Protein AF-A0A8X6P3P7-F1 (afdb_monomer_lite)

Radius of gyration: 21.62 Å; chains: 1; bounding box: 48×30×51 Å

Sequence (132 aa):
MEMVGPQHQTEMGIAIQVGWSIGFVTLVGVAWFFRNWFWLQLVVSLSFVPFAFAYGIIPESPRWLLTRGKTEKLKRLLTKAAAVNGRDVEEDIRNLDFLKDKKGNGGKRTTTLFEVLKMSKMRKRFFNMVYQ

Organism: Nephila pilipes (NCBI:txid299642)

Secondary structure (DSSP, 8-state):
--SS-GGGHHHHHHHHHHHHHHHHHHHHHHHHH---HHHHHHHHHHHHHHHHHHHHHSPPPHHHHHHTT-HHHHHHHHHHHHHHHT---HHHHHHHHHHHHHHHHS------HHHHHH-HHHHHHHHHHH--

Foldseek 3Di:
DVVDPPVCPVVVVVVVVVVVVVVVVVLVVVCVVDVDVVVSVVVVVVVCPVVVVVVVVDDDDLVVCLVVVVLVVSVVVQVVVCVVVVDDCPVVSVVSVVVSVVVVVVPDPPQDPVNCVVDPVNVVVVVVVVVD

pLDDT: mean 73.19, std 10.18, range [43.0, 89.81]

InterPro domains:
  IPR005828 Major facilitator, sugar transporter-like [PF00083] (14-130)
  IPR036259 MFS transporter superfamily [G3DSA:1.20.1250.20] (1-132)
  IPR036259 MFS transporter superfamily [SSF103473] (2-85)

Structure (mmCIF, N/CA/C/O backbone):
data_AF-A0A8X6P3P7-F1
#
_entry.id   AF-A0A8X6P3P7-F1
#
loop_
_atom_site.group_PDB
_atom_site.id
_atom_site.type_symbol
_atom_site.label_atom_id
_atom_site.label_alt_id
_atom_site.label_comp_id
_atom_site.label_asym_id
_atom_site.label_entity_id
_atom_site.label_seq_id
_atom_site.pdbx_PDB_ins_code
_atom_site.Cartn_x
_atom_site.Cartn_y
_atom_site.Cartn_z
_atom_site.occupancy
_atom_site.B_iso_or_equiv
_atom_site.auth_seq_id
_atom_site.auth_comp_id
_atom_site.auth_asym_id
_atom_site.auth_atom_id
_atom_site.pdbx_PDB_model_num
ATOM 1 N N . MET A 1 1 ? -2.687 -4.336 6.571 1.00 48.84 1 MET A N 1
ATOM 2 C CA . MET A 1 1 ? -2.628 -5.368 7.631 1.00 48.84 1 MET A CA 1
ATOM 3 C C . MET A 1 1 ? -3.845 -5.373 8.570 1.00 48.84 1 MET A C 1
ATOM 5 O O . MET A 1 1 ? -3.949 -6.284 9.371 1.00 48.84 1 MET A O 1
ATOM 9 N N . GLU A 1 2 ? -4.787 -4.417 8.493 1.00 43.00 2 GLU A N 1
ATOM 10 C CA . GLU A 1 2 ? -5.980 -4.406 9.374 1.00 43.00 2 GLU A CA 1
ATOM 11 C C . GLU A 1 2 ? -7.184 -5.213 8.857 1.00 43.00 2 GLU A C 1
ATOM 13 O O . GLU A 1 2 ? -8.074 -5.518 9.640 1.00 43.00 2 GLU A O 1
ATOM 18 N N . MET A 1 3 ? -7.234 -5.546 7.562 1.00 51.91 3 MET A N 1
ATOM 19 C CA . MET A 1 3 ? -8.346 -6.298 6.949 1.00 51.91 3 MET A CA 1
ATOM 20 C C . MET A 1 3 ? -8.203 -7.821 7.072 1.00 51.91 3 MET A C 1
A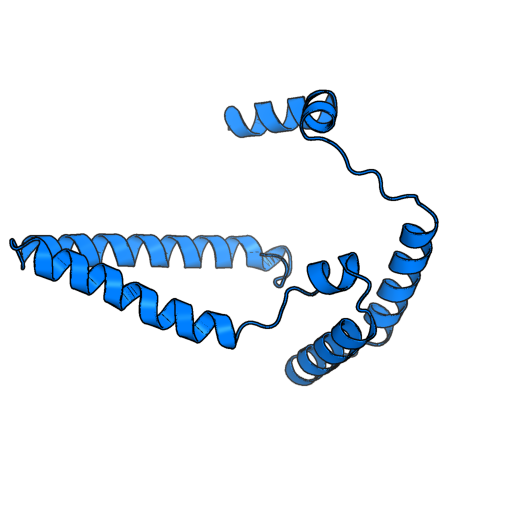TOM 22 O O . MET A 1 3 ? -9.056 -8.557 6.593 1.00 51.91 3 MET A O 1
ATOM 26 N N . VAL A 1 4 ? -7.129 -8.297 7.699 1.00 53.41 4 VAL A N 1
ATOM 27 C CA . VAL A 1 4 ? -6.762 -9.713 7.727 1.00 53.41 4 VAL A CA 1
ATOM 28 C C . VAL A 1 4 ? -6.580 -10.134 9.176 1.00 53.41 4 VAL A C 1
ATOM 30 O O . VAL A 1 4 ? -5.922 -9.429 9.950 1.00 53.41 4 VAL A O 1
ATOM 33 N N . GLY A 1 5 ? -7.184 -11.265 9.547 1.00 55.38 5 GLY A N 1
ATOM 34 C CA . GLY A 1 5 ? -7.084 -11.814 10.897 1.00 55.38 5 GLY A CA 1
ATOM 35 C C . GLY A 1 5 ? -5.621 -12.004 11.332 1.00 55.38 5 GLY A C 1
ATOM 36 O O . GLY A 1 5 ? -4.769 -12.239 10.473 1.00 55.38 5 GLY A O 1
ATOM 37 N N . PRO A 1 6 ? -5.310 -11.930 12.644 1.00 60.12 6 PRO A N 1
ATOM 38 C CA . PRO A 1 6 ? -3.939 -11.978 13.172 1.00 60.12 6 PRO A CA 1
ATOM 39 C C . PRO A 1 6 ? -3.099 -13.156 12.663 1.00 60.12 6 PRO A C 1
ATOM 41 O O . PRO A 1 6 ? -1.887 -13.035 12.534 1.00 60.12 6 PRO A O 1
ATOM 44 N N . GLN A 1 7 ? -3.749 -14.276 12.340 1.00 63.94 7 GLN A N 1
ATOM 45 C CA . GLN A 1 7 ? -3.106 -15.502 11.870 1.00 63.94 7 GLN A CA 1
ATOM 46 C C . GLN A 1 7 ? -2.521 -15.398 10.450 1.00 63.94 7 GLN A C 1
ATOM 48 O O . GLN A 1 7 ? -1.489 -16.002 10.192 1.00 63.94 7 GLN A O 1
ATOM 53 N N . HIS A 1 8 ? -3.090 -14.582 9.558 1.00 64.12 8 HIS A N 1
ATOM 54 C CA . HIS A 1 8 ? -2.622 -14.458 8.164 1.00 64.12 8 HIS A CA 1
ATOM 55 C C . HIS A 1 8 ? -1.764 -13.206 7.914 1.00 64.12 8 HIS A C 1
ATOM 57 O O . HIS A 1 8 ? -1.359 -12.924 6.785 1.00 64.12 8 HIS A O 1
ATOM 63 N N . GLN A 1 9 ? -1.476 -12.419 8.956 1.00 70.62 9 GLN A N 1
ATOM 64 C CA . GLN A 1 9 ? -0.681 -11.193 8.821 1.00 70.62 9 GLN A CA 1
ATOM 65 C C . GLN A 1 9 ? 0.773 -11.497 8.447 1.00 70.62 9 GLN A C 1
ATOM 67 O O . GLN A 1 9 ? 1.350 -10.800 7.611 1.00 70.62 9 GLN A O 1
ATOM 72 N N . THR A 1 10 ? 1.345 -12.558 9.018 1.00 74.38 10 THR A N 1
ATOM 73 C CA . THR A 1 10 ? 2.713 -12.996 8.715 1.00 74.38 10 THR A CA 1
ATOM 74 C C . THR A 1 10 ? 2.828 -13.501 7.280 1.00 74.38 10 THR A C 1
ATOM 76 O O . THR A 1 10 ? 3.752 -13.116 6.570 1.00 74.38 10 THR A O 1
ATOM 79 N N . GLU A 1 11 ? 1.857 -14.294 6.822 1.00 76.69 11 GLU A N 1
ATOM 80 C CA . GLU A 1 11 ? 1.814 -14.831 5.455 1.00 76.69 11 GLU A CA 1
ATOM 81 C C . GLU A 1 11 ? 1.718 -13.710 4.417 1.00 76.69 11 GLU A C 1
ATOM 83 O O . GLU A 1 11 ? 2.487 -13.685 3.457 1.00 76.69 11 GLU A O 1
ATOM 88 N N . MET A 1 12 ? 0.847 -12.721 4.645 1.00 78.88 12 MET A N 1
ATOM 89 C CA . MET A 1 12 ? 0.784 -11.543 3.777 1.00 78.88 12 MET A CA 1
ATOM 90 C C . MET A 1 12 ? 2.066 -10.713 3.823 1.00 78.88 12 MET A C 1
ATOM 92 O O . MET A 1 12 ? 2.484 -10.184 2.795 1.00 78.88 12 MET A O 1
ATOM 96 N N . GLY A 1 13 ? 2.699 -10.596 4.992 1.00 81.19 13 GLY A N 1
ATOM 97 C CA . GLY A 1 13 ? 3.981 -9.907 5.132 1.00 81.19 13 GLY A CA 1
ATOM 98 C C . GLY A 1 13 ? 5.058 -10.555 4.268 1.00 81.19 13 GLY A C 1
ATOM 99 O O . GLY A 1 13 ? 5.737 -9.864 3.512 1.00 81.19 13 GLY A O 1
ATOM 100 N N . ILE A 1 14 ? 5.151 -11.884 4.313 1.00 85.12 14 ILE A N 1
ATOM 101 C CA . ILE A 1 14 ? 6.077 -12.658 3.482 1.00 85.12 14 ILE A CA 1
ATOM 102 C C . ILE A 1 14 ? 5.730 -12.498 1.999 1.00 85.12 14 ILE A C 1
ATOM 104 O O . ILE A 1 14 ? 6.621 -12.221 1.202 1.00 85.12 14 ILE A O 1
ATOM 108 N N . ALA A 1 15 ? 4.454 -12.596 1.621 1.00 85.50 15 ALA A N 1
ATOM 109 C CA . ALA A 1 15 ? 4.029 -12.430 0.230 1.00 85.50 15 ALA A CA 1
ATOM 110 C C . ALA A 1 15 ? 4.410 -11.052 -0.339 1.00 85.50 15 ALA A C 1
ATOM 112 O O . ALA A 1 15 ? 4.900 -10.959 -1.466 1.00 85.50 15 ALA A O 1
ATOM 113 N N . ILE A 1 16 ? 4.250 -9.988 0.456 1.00 85.19 16 ILE A N 1
ATOM 114 C CA . ILE A 1 16 ? 4.696 -8.642 0.083 1.00 85.19 16 ILE A CA 1
ATOM 115 C C . ILE A 1 16 ? 6.211 -8.642 -0.131 1.00 85.19 16 ILE A C 1
ATOM 117 O O . ILE A 1 16 ? 6.664 -8.217 -1.191 1.00 85.19 16 ILE A O 1
ATOM 121 N N . GLN A 1 17 ? 6.987 -9.154 0.827 1.00 86.44 17 GLN A N 1
ATOM 122 C CA . GLN A 1 17 ? 8.453 -9.180 0.742 1.00 86.44 17 GLN A CA 1
ATOM 123 C C . GLN A 1 17 ? 8.955 -9.951 -0.483 1.00 86.44 17 GLN A C 1
ATOM 125 O O . GLN A 1 17 ? 9.847 -9.475 -1.180 1.00 86.44 17 GLN A O 1
ATOM 130 N N . VAL A 1 18 ? 8.343 -11.093 -0.798 1.00 88.62 18 VAL A N 1
ATOM 131 C CA . VAL A 1 18 ? 8.656 -11.863 -2.009 1.00 88.62 18 VAL A CA 1
ATOM 132 C C . VAL A 1 18 ? 8.371 -11.039 -3.267 1.00 88.62 18 VAL A C 1
ATOM 134 O O . VAL A 1 18 ? 9.201 -11.004 -4.175 1.00 88.62 18 VAL A O 1
ATOM 137 N N . GLY A 1 19 ? 7.250 -10.311 -3.306 1.00 86.38 19 GLY A N 1
ATOM 138 C CA . GLY A 1 19 ? 6.943 -9.381 -4.395 1.00 86.38 19 GLY A CA 1
ATOM 139 C C . GLY A 1 19 ? 8.011 -8.294 -4.572 1.00 86.38 19 GLY A C 1
ATOM 140 O O . GLY A 1 19 ? 8.446 -8.039 -5.696 1.00 86.38 19 GLY A O 1
ATOM 141 N N . TRP A 1 20 ? 8.498 -7.710 -3.472 1.00 85.50 20 TRP A N 1
ATOM 142 C CA . TRP A 1 20 ? 9.615 -6.755 -3.501 1.00 85.50 20 TRP A CA 1
ATOM 143 C C . TRP A 1 20 ? 10.899 -7.384 -4.050 1.00 85.50 20 TRP A C 1
ATOM 145 O O . TRP A 1 20 ? 11.551 -6.792 -4.911 1.00 85.50 20 TRP A O 1
ATOM 155 N N . SER A 1 21 ? 11.251 -8.591 -3.599 1.00 89.06 21 SER A N 1
ATOM 156 C CA . SER A 1 21 ? 12.437 -9.307 -4.082 1.00 89.06 21 SER A CA 1
ATOM 157 C C . SER A 1 21 ? 12.381 -9.560 -5.589 1.00 89.06 21 SER A C 1
ATOM 159 O O . SER A 1 21 ? 13.350 -9.278 -6.293 1.00 89.06 21 SER A O 1
ATOM 161 N N . ILE A 1 22 ? 11.239 -10.025 -6.103 1.00 89.56 22 ILE A N 1
ATOM 162 C CA . ILE A 1 22 ? 11.038 -10.251 -7.543 1.00 89.56 22 ILE A CA 1
ATOM 163 C C . ILE A 1 22 ? 11.163 -8.935 -8.320 1.00 89.56 22 ILE A C 1
ATOM 165 O O . ILE A 1 22 ? 11.816 -8.898 -9.368 1.00 89.56 22 ILE A O 1
ATOM 169 N N . GLY A 1 23 ? 10.589 -7.849 -7.792 1.00 86.44 23 GLY A N 1
ATOM 170 C CA . GLY A 1 23 ? 10.696 -6.517 -8.383 1.00 86.44 23 GLY A CA 1
ATOM 171 C C . GLY A 1 23 ? 12.149 -6.069 -8.542 1.00 86.44 23 GLY A C 1
ATOM 172 O O . GLY A 1 23 ? 12.547 -5.652 -9.629 1.00 86.44 23 GLY A O 1
ATOM 173 N N . PHE A 1 24 ? 12.971 -6.229 -7.501 1.00 86.62 24 PHE A N 1
ATOM 174 C CA . PHE A 1 24 ? 14.389 -5.866 -7.563 1.00 86.62 24 PHE A CA 1
ATOM 175 C C . PHE A 1 24 ? 15.194 -6.736 -8.527 1.00 86.62 24 PHE A C 1
ATOM 177 O O . PHE A 1 24 ? 15.973 -6.196 -9.310 1.00 86.62 24 PHE A O 1
ATOM 184 N N . VAL A 1 25 ? 14.997 -8.058 -8.524 1.00 89.81 25 VAL A N 1
ATOM 185 C CA . VAL A 1 25 ? 15.703 -8.961 -9.454 1.00 89.81 25 VAL A CA 1
ATOM 186 C C . VAL A 1 25 ? 15.365 -8.613 -10.904 1.00 89.81 25 VAL A C 1
ATOM 188 O O . VAL A 1 25 ? 16.257 -8.516 -11.747 1.00 89.81 25 VAL A O 1
ATOM 191 N N . THR A 1 26 ? 14.089 -8.347 -11.182 1.00 85.81 26 THR A N 1
ATOM 192 C CA . THR A 1 26 ? 13.632 -7.936 -12.516 1.00 85.81 26 THR A CA 1
ATOM 193 C C . THR A 1 26 ? 14.237 -6.589 -12.912 1.00 85.81 26 THR A C 1
ATOM 195 O O . THR A 1 26 ? 14.737 -6.447 -14.027 1.00 85.81 26 THR A O 1
ATOM 198 N N . LEU A 1 27 ? 14.269 -5.617 -11.994 1.00 83.62 27 LEU A N 1
ATOM 199 C CA . LEU A 1 27 ? 14.866 -4.301 -12.234 1.00 83.62 27 LEU A CA 1
ATOM 200 C C . LEU A 1 27 ? 16.363 -4.400 -12.565 1.00 83.62 27 LEU A C 1
ATOM 202 O O . LEU A 1 27 ? 16.826 -3.753 -13.503 1.00 83.62 27 LEU A O 1
ATOM 206 N N . VAL A 1 28 ? 17.111 -5.237 -11.840 1.00 86.00 28 VAL A N 1
ATOM 207 C CA . VAL A 1 28 ? 18.535 -5.494 -12.109 1.00 86.00 28 VAL A CA 1
ATOM 208 C C . VAL A 1 28 ? 18.726 -6.165 -13.473 1.00 86.00 28 VAL A C 1
ATOM 210 O O . VAL A 1 28 ? 19.609 -5.760 -14.228 1.00 86.00 28 VAL A O 1
ATOM 213 N N . GLY A 1 29 ? 17.876 -7.134 -13.831 1.00 85.25 29 GLY A N 1
ATOM 214 C CA . GLY A 1 29 ? 17.905 -7.773 -15.152 1.00 85.25 29 GLY A CA 1
ATOM 215 C C . GLY A 1 29 ? 17.669 -6.782 -16.296 1.00 85.25 29 GLY A C 1
ATOM 216 O O . GLY A 1 29 ? 18.412 -6.771 -17.279 1.00 85.25 29 GLY A O 1
ATOM 217 N N . VAL A 1 30 ? 16.690 -5.885 -16.141 1.00 81.81 30 VAL A N 1
ATOM 218 C CA . VAL A 1 30 ? 16.405 -4.818 -17.115 1.00 81.81 30 VAL A CA 1
ATOM 219 C C . VAL A 1 30 ? 17.561 -3.817 -17.198 1.00 81.81 30 VAL A C 1
ATOM 221 O O . VAL A 1 30 ? 17.938 -3.420 -18.299 1.00 81.81 30 VAL A O 1
ATOM 224 N N . ALA A 1 31 ? 18.166 -3.444 -16.068 1.00 83.12 31 ALA A N 1
ATOM 225 C CA . ALA A 1 31 ? 19.318 -2.540 -16.030 1.00 83.12 31 ALA A CA 1
ATOM 226 C C . ALA A 1 31 ? 20.561 -3.123 -16.710 1.00 83.12 31 ALA A C 1
ATOM 228 O O . ALA A 1 31 ? 21.346 -2.387 -17.309 1.00 83.12 31 ALA A O 1
ATOM 229 N N . TRP A 1 32 ? 20.739 -4.443 -16.640 1.00 82.44 32 TRP A N 1
ATOM 230 C CA . TRP A 1 32 ? 21.834 -5.117 -17.327 1.00 82.44 32 TRP A CA 1
ATOM 231 C C . TRP A 1 32 ? 21.643 -5.117 -18.849 1.00 82.44 32 TRP A C 1
ATOM 233 O O . TRP A 1 32 ? 22.603 -4.895 -19.587 1.00 82.44 32 TRP A O 1
ATOM 243 N N . PHE A 1 33 ? 20.403 -5.297 -19.318 1.00 77.56 33 PHE A N 1
ATOM 244 C CA . PHE A 1 33 ? 20.078 -5.325 -20.746 1.00 77.56 33 PHE A 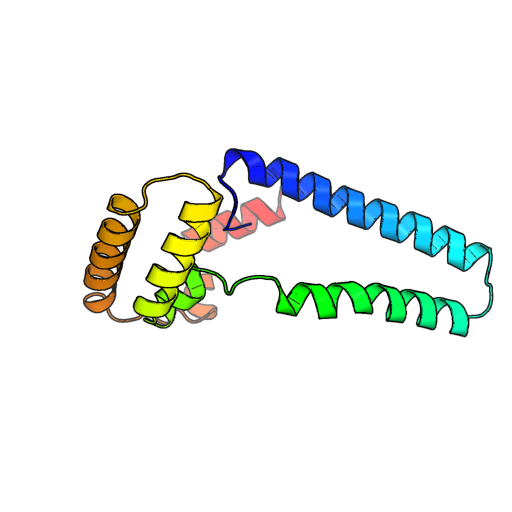CA 1
ATOM 245 C C . PHE A 1 33 ? 20.049 -3.923 -21.378 1.00 77.56 33 PHE A C 1
ATOM 247 O O . PHE A 1 33 ? 20.528 -3.721 -22.494 1.00 77.56 33 PHE A O 1
ATOM 254 N N . PHE A 1 34 ? 19.531 -2.929 -20.653 1.00 71.38 34 PHE A N 1
ATOM 255 C CA . PHE A 1 34 ? 19.418 -1.549 -21.115 1.00 71.38 34 PHE A CA 1
ATOM 256 C C . PHE A 1 34 ? 20.351 -0.636 -20.321 1.00 71.38 34 PHE A C 1
ATOM 258 O O . PHE A 1 34 ? 20.014 -0.134 -19.253 1.00 71.38 34 PHE A O 1
ATOM 265 N N . ARG A 1 35 ? 21.520 -0.340 -20.901 1.00 74.31 35 ARG A N 1
ATOM 266 C CA . ARG A 1 35 ? 22.496 0.609 -20.329 1.00 74.31 35 ARG A CA 1
ATOM 267 C C . ARG A 1 35 ? 22.000 2.068 -20.331 1.00 74.31 35 ARG A C 1
ATOM 269 O O . ARG A 1 35 ? 22.574 2.923 -19.665 1.00 74.31 35 ARG A O 1
ATOM 276 N N . ASN A 1 36 ? 20.940 2.361 -21.085 1.00 78.50 36 ASN A N 1
ATOM 277 C CA . ASN A 1 36 ? 20.366 3.696 -21.219 1.00 78.50 36 ASN A CA 1
ATOM 278 C C . ASN A 1 36 ? 19.399 4.011 -20.068 1.00 78.50 36 ASN A C 1
ATOM 280 O O . ASN A 1 36 ? 18.347 3.388 -19.932 1.00 78.50 36 ASN A O 1
ATOM 284 N N . TRP A 1 37 ? 19.724 5.047 -19.295 1.00 78.25 37 TRP A N 1
ATOM 285 C CA . TRP A 1 37 ? 18.974 5.488 -18.112 1.00 78.25 37 TRP A CA 1
ATOM 286 C C . TRP A 1 37 ? 17.506 5.867 -18.393 1.00 78.25 37 TRP A C 1
ATOM 288 O O . TRP A 1 37 ? 16.652 5.696 -17.527 1.00 78.25 37 TRP A O 1
ATOM 298 N N . PHE A 1 38 ? 17.186 6.329 -19.608 1.00 84.88 38 PHE A N 1
ATOM 299 C CA . PHE A 1 38 ? 15.819 6.701 -19.997 1.00 84.88 38 PHE A CA 1
ATOM 300 C C . PHE A 1 38 ? 14.848 5.510 -19.950 1.00 84.88 38 PHE A C 1
ATOM 302 O O . PHE A 1 38 ? 13.744 5.625 -19.423 1.00 84.88 38 PHE A O 1
ATOM 309 N N . TRP A 1 39 ? 15.274 4.345 -20.447 1.00 80.44 39 TRP A N 1
ATOM 310 C CA . TRP A 1 39 ? 14.440 3.139 -20.453 1.00 80.44 39 TRP A CA 1
ATOM 311 C C . TRP A 1 39 ? 14.189 2.615 -19.038 1.00 80.44 39 TRP A C 1
ATOM 313 O O . TRP A 1 39 ? 13.078 2.188 -18.733 1.00 80.44 39 TRP A O 1
ATOM 323 N N . LEU A 1 40 ? 15.178 2.734 -18.148 1.00 82.25 40 LEU A N 1
ATOM 324 C CA . LEU A 1 40 ? 15.020 2.401 -16.732 1.00 82.25 40 LEU A CA 1
ATOM 325 C C . LEU A 1 40 ? 13.975 3.289 -16.051 1.00 82.25 40 LEU A C 1
ATOM 327 O O . LEU A 1 40 ? 13.069 2.778 -15.393 1.00 82.25 40 LEU A O 1
ATOM 331 N N . GLN A 1 41 ? 14.052 4.604 -16.263 1.00 83.75 41 GLN A N 1
ATOM 332 C CA . GLN A 1 41 ? 13.083 5.563 -15.725 1.00 83.75 41 GLN A CA 1
ATOM 333 C C . GLN A 1 41 ? 11.653 5.254 -16.205 1.00 83.75 41 GLN A C 1
ATOM 335 O O . GLN A 1 41 ? 10.696 5.347 -15.431 1.00 83.75 41 GLN A O 1
ATOM 340 N N . LEU A 1 42 ? 11.504 4.863 -17.475 1.00 83.69 42 LEU A N 1
ATOM 341 C CA . LEU A 1 42 ? 10.213 4.546 -18.085 1.00 83.69 42 LEU A CA 1
ATOM 342 C C . LEU A 1 42 ? 9.617 3.263 -17.491 1.00 83.69 42 LEU A C 1
ATOM 344 O O . LEU A 1 42 ? 8.456 3.269 -17.090 1.00 83.69 42 LEU A O 1
ATOM 348 N N . VAL A 1 43 ? 10.409 2.198 -17.343 1.00 83.50 43 VAL A N 1
ATOM 349 C CA . VAL A 1 43 ? 9.964 0.934 -16.723 1.00 83.50 43 VAL A CA 1
ATOM 350 C C . VAL A 1 43 ? 9.527 1.143 -15.273 1.00 83.50 43 VAL A C 1
ATOM 352 O O . VAL A 1 43 ? 8.483 0.626 -14.862 1.00 83.50 43 VAL A O 1
ATOM 355 N N . VAL A 1 44 ? 10.278 1.938 -14.505 1.00 82.44 44 VAL A N 1
ATOM 356 C CA . VAL A 1 44 ? 9.897 2.294 -13.131 1.00 82.44 44 VAL A CA 1
ATOM 357 C C . VAL A 1 44 ? 8.573 3.051 -13.136 1.00 82.44 44 VAL A C 1
ATOM 359 O O . VAL A 1 44 ? 7.645 2.656 -12.438 1.00 82.44 44 VAL A O 1
ATOM 362 N N . SER A 1 45 ? 8.447 4.082 -13.973 1.00 85.81 45 SER A N 1
ATOM 363 C CA . SER A 1 45 ? 7.227 4.896 -14.063 1.00 85.81 45 SER A CA 1
ATOM 364 C C . SER A 1 45 ? 6.009 4.065 -14.475 1.00 85.81 45 SER A C 1
ATOM 366 O O . SER A 1 45 ? 4.938 4.192 -13.883 1.00 85.81 45 SER A O 1
ATOM 368 N N . LEU A 1 46 ? 6.178 3.162 -15.443 1.00 84.25 46 LEU A N 1
ATOM 369 C CA . LEU A 1 46 ? 5.121 2.270 -15.910 1.00 84.25 46 LEU A CA 1
ATOM 370 C C . LEU A 1 46 ? 4.702 1.267 -14.830 1.00 84.25 46 LEU A C 1
ATOM 372 O O . LEU A 1 46 ? 3.517 0.966 -14.707 1.00 84.25 46 LEU A O 1
ATOM 376 N N . SER A 1 47 ? 5.638 0.809 -13.996 1.00 82.81 47 SER A N 1
ATOM 377 C CA . SER A 1 47 ? 5.335 -0.109 -12.889 1.00 82.81 47 SER A CA 1
ATOM 378 C C . SER A 1 47 ? 4.431 0.519 -11.821 1.00 82.81 47 SER A C 1
ATOM 380 O O . SER A 1 47 ? 3.743 -0.211 -11.114 1.00 82.81 47 SER A O 1
ATOM 382 N N . PHE A 1 48 ? 4.368 1.854 -11.722 1.00 82.31 48 PHE A N 1
ATOM 383 C CA . PHE A 1 48 ? 3.449 2.555 -10.814 1.00 82.31 48 PHE A CA 1
ATOM 384 C C . PHE A 1 48 ? 2.019 2.688 -11.355 1.00 82.31 48 PHE A C 1
ATOM 386 O O . PHE A 1 48 ? 1.085 2.879 -10.575 1.00 82.31 48 PHE A O 1
ATOM 393 N N . VAL A 1 49 ? 1.811 2.559 -12.667 1.00 83.56 49 VAL A N 1
ATOM 394 C CA . VAL A 1 49 ? 0.491 2.741 -13.292 1.00 83.56 49 VAL A CA 1
ATOM 395 C C . VAL A 1 49 ? -0.549 1.735 -12.769 1.00 83.56 49 VAL A C 1
ATOM 397 O O . VAL A 1 49 ? -1.632 2.173 -12.372 1.00 83.56 49 VAL A O 1
ATOM 400 N N . PRO A 1 50 ? -0.259 0.421 -12.651 1.00 80.88 50 PRO A N 1
ATOM 401 C CA . PRO A 1 50 ? -1.197 -0.539 -12.067 1.00 80.88 50 PRO A CA 1
ATOM 402 C C . PRO A 1 50 ? -1.611 -0.196 -10.629 1.00 80.88 50 PRO A C 1
ATOM 404 O O . PRO A 1 50 ? -2.766 -0.401 -10.258 1.00 80.88 50 PRO A O 1
ATOM 407 N N . PHE A 1 51 ? -0.704 0.373 -9.826 1.00 79.88 51 PHE A N 1
ATOM 408 C CA . PHE A 1 51 ? -1.013 0.790 -8.455 1.00 79.88 51 PHE A CA 1
ATOM 409 C C . PHE A 1 51 ? -2.007 1.953 -8.419 1.00 79.88 51 PHE A C 1
ATOM 411 O O . PHE A 1 51 ? -2.891 1.970 -7.562 1.00 79.88 51 PHE A O 1
ATOM 418 N N . ALA A 1 52 ? -1.911 2.894 -9.363 1.00 81.19 52 ALA A N 1
ATOM 419 C CA . ALA A 1 52 ? -2.862 3.998 -9.470 1.00 81.19 52 ALA A CA 1
ATOM 420 C C . ALA A 1 52 ? -4.279 3.500 -9.806 1.00 81.19 52 ALA A C 1
ATOM 422 O O . ALA A 1 52 ? -5.252 3.970 -9.217 1.00 81.19 52 ALA A O 1
ATOM 423 N N . PHE A 1 53 ? -4.403 2.502 -10.685 1.00 80.38 53 PHE A N 1
ATOM 424 C CA . PHE A 1 53 ? -5.695 1.865 -10.971 1.00 80.38 53 PHE A CA 1
ATOM 425 C C . PHE A 1 53 ? -6.224 1.062 -9.777 1.00 80.38 53 PHE A C 1
ATOM 427 O O . PHE A 1 53 ? -7.402 1.168 -9.433 1.00 80.38 53 PHE A O 1
ATOM 434 N N . ALA A 1 54 ? -5.356 0.307 -9.098 1.00 76.62 54 ALA A N 1
ATOM 435 C CA . ALA A 1 54 ? -5.733 -0.465 -7.916 1.00 76.62 54 ALA A CA 1
ATOM 436 C C . ALA A 1 54 ? -6.231 0.425 -6.762 1.00 76.62 54 ALA A C 1
ATOM 438 O O . ALA A 1 54 ? -7.133 0.025 -6.025 1.00 76.62 54 ALA A O 1
ATOM 439 N N . TYR A 1 55 ? -5.708 1.649 -6.633 1.00 75.25 55 TYR A N 1
ATOM 440 C CA . TYR A 1 55 ? -6.146 2.608 -5.617 1.00 75.25 55 TYR A CA 1
ATOM 441 C C . TYR A 1 55 ? -7.648 2.927 -5.700 1.00 75.25 55 TYR A C 1
ATOM 443 O O . TYR A 1 55 ? -8.293 3.089 -4.667 1.00 75.25 55 TYR A O 1
ATOM 451 N N . GLY A 1 56 ? -8.232 2.958 -6.904 1.00 74.25 56 GLY A N 1
ATOM 452 C CA . GLY A 1 56 ? -9.668 3.201 -7.088 1.00 74.25 56 GLY A CA 1
ATOM 453 C C . GLY A 1 56 ? -10.571 2.029 -6.683 1.00 74.25 56 GLY A C 1
ATOM 454 O O . GLY A 1 56 ? -11.762 2.228 -6.450 1.00 74.25 56 GLY A O 1
ATOM 455 N N . ILE A 1 57 ? -10.020 0.815 -6.592 1.00 70.50 57 ILE A N 1
ATOM 456 C CA . ILE A 1 57 ? -10.767 -0.419 -6.298 1.00 70.50 57 ILE A CA 1
ATOM 457 C C . ILE A 1 57 ? -10.770 -0.719 -4.794 1.00 70.50 57 ILE A C 1
ATOM 459 O O . ILE A 1 57 ? -11.711 -1.330 -4.285 1.00 70.50 57 ILE A O 1
ATOM 463 N N . ILE A 1 58 ? -9.733 -0.292 -4.068 1.00 69.69 58 ILE A N 1
ATOM 464 C CA . ILE A 1 58 ? -9.587 -0.602 -2.645 1.00 69.69 58 ILE A CA 1
ATOM 465 C C . ILE A 1 58 ? -10.625 0.193 -1.837 1.00 69.69 58 ILE A C 1
ATOM 467 O O . ILE A 1 58 ? -10.577 1.426 -1.818 1.00 69.69 58 ILE A O 1
ATOM 471 N N . PRO A 1 59 ? -11.558 -0.480 -1.135 1.00 67.19 59 PRO A N 1
ATOM 472 C CA . PRO A 1 59 ? -12.507 0.211 -0.279 1.00 67.19 59 PRO A CA 1
ATOM 473 C C . PRO A 1 59 ? -11.777 0.955 0.844 1.00 67.19 59 PRO A C 1
ATOM 475 O O . PRO A 1 59 ? -10.800 0.456 1.407 1.00 67.19 59 PRO A O 1
ATOM 478 N N . GLU A 1 60 ? -12.275 2.144 1.196 1.00 68.69 60 GLU A N 1
ATOM 479 C CA . GLU A 1 60 ? -11.746 2.931 2.316 1.00 68.69 60 GLU A CA 1
ATOM 480 C C . GLU A 1 60 ? -11.639 2.086 3.596 1.00 68.69 60 GLU A C 1
ATOM 482 O O . GLU A 1 60 ? -12.488 1.234 3.880 1.00 68.69 60 GLU A O 1
ATOM 487 N N . SER A 1 61 ? -10.605 2.336 4.407 1.00 67.75 61 SER A N 1
ATOM 488 C CA . SER A 1 61 ? -10.375 1.522 5.599 1.00 67.75 61 SER A CA 1
ATOM 489 C C . SER A 1 61 ? -11.535 1.662 6.609 1.00 67.75 61 SER A C 1
ATOM 491 O O . SER A 1 61 ? -11.915 2.781 6.983 1.00 67.75 61 SER A O 1
ATOM 493 N N . PRO A 1 62 ? -12.085 0.544 7.126 1.00 64.88 62 PRO A N 1
ATOM 494 C CA . PRO A 1 62 ? -13.192 0.563 8.087 1.00 64.88 62 PRO A CA 1
ATOM 495 C C . PRO A 1 62 ? -12.897 1.404 9.342 1.00 64.88 62 PRO A C 1
ATOM 497 O O . PRO A 1 62 ? -13.776 2.078 9.884 1.00 64.88 62 PRO A O 1
ATOM 500 N N . ARG A 1 63 ? -11.632 1.433 9.788 1.00 64.56 63 ARG A N 1
ATOM 501 C CA . ARG A 1 63 ? -11.195 2.221 10.952 1.00 64.56 63 ARG A CA 1
ATOM 502 C C . ARG A 1 63 ? -11.190 3.727 10.699 1.00 64.56 63 ARG A C 1
ATOM 504 O O . ARG A 1 63 ? -11.496 4.499 11.614 1.00 64.56 63 ARG A O 1
ATOM 511 N N . TRP A 1 64 ? -10.874 4.172 9.484 1.00 71.19 64 TRP A N 1
ATOM 512 C CA . TRP A 1 64 ? -10.929 5.595 9.147 1.00 71.19 64 TRP A CA 1
ATOM 513 C C . TRP A 1 64 ? -12.375 6.100 9.147 1.00 71.19 64 TRP A C 1
ATOM 515 O O . TRP A 1 64 ? -12.672 7.140 9.739 1.00 71.19 64 TRP A O 1
ATOM 525 N N . LEU A 1 65 ? -13.299 5.307 8.598 1.00 69.75 65 LEU A N 1
ATOM 526 C CA . LEU A 1 65 ? -14.736 5.593 8.649 1.00 69.75 65 LEU A CA 1
ATOM 527 C C . LEU A 1 65 ? -15.266 5.636 10.094 1.00 69.75 65 LEU A C 1
ATOM 529 O O . LEU A 1 65 ? -16.028 6.547 10.435 1.00 69.75 65 LEU A O 1
ATOM 533 N N . LEU A 1 66 ? -14.805 4.723 10.959 1.00 67.50 66 LEU A N 1
ATOM 534 C CA . LEU A 1 66 ? -15.153 4.699 12.385 1.00 67.50 66 LEU A CA 1
ATOM 535 C C . LEU A 1 66 ? -14.648 5.947 13.131 1.00 67.50 66 LEU A C 1
ATOM 537 O O . LEU A 1 66 ? -15.392 6.559 13.894 1.00 67.50 66 LEU A O 1
ATOM 541 N N . THR A 1 67 ? -13.400 6.363 12.902 1.00 66.81 67 THR A N 1
ATOM 542 C CA . THR A 1 67 ? -12.812 7.541 13.576 1.00 66.81 67 THR A CA 1
ATOM 543 C C . THR A 1 67 ? -13.371 8.871 13.063 1.00 66.81 67 THR A C 1
ATOM 545 O O . THR A 1 67 ? -13.469 9.831 13.831 1.00 66.81 67 THR A O 1
ATOM 548 N N . ARG A 1 68 ? -13.803 8.924 11.797 1.00 69.44 68 ARG A N 1
ATOM 549 C CA . ARG A 1 68 ? -14.515 10.065 11.196 1.00 69.44 68 ARG A CA 1
ATOM 550 C C . ARG A 1 68 ? -16.009 10.112 11.543 1.00 69.44 68 ARG A C 1
ATOM 552 O O . ARG A 1 68 ? -16.682 11.044 11.115 1.00 69.44 68 ARG A O 1
ATOM 559 N N . GLY A 1 69 ? -16.532 9.135 12.291 1.00 67.69 69 GLY A N 1
ATOM 560 C CA . GLY A 1 69 ? -17.934 9.091 12.720 1.00 67.69 69 GLY A CA 1
ATOM 561 C C . GLY A 1 69 ? -18.941 8.798 11.602 1.00 67.69 69 GLY A C 1
ATOM 562 O O . GLY A 1 69 ? -20.143 8.937 11.824 1.00 67.69 69 GLY A O 1
ATOM 563 N N . LYS A 1 70 ? -18.484 8.372 10.415 1.00 73.31 70 LYS A N 1
ATOM 564 C CA . LYS A 1 70 ? -19.332 8.069 9.248 1.00 73.31 70 LYS A CA 1
ATOM 565 C C . LYS A 1 70 ? -19.910 6.652 9.349 1.00 73.31 70 LYS A C 1
ATOM 567 O O . LYS A 1 70 ? -19.612 5.785 8.527 1.00 73.31 70 LYS A O 1
ATOM 572 N N . THR A 1 71 ? -20.731 6.418 10.371 1.00 69.25 71 THR A N 1
ATOM 573 C CA . THR A 1 71 ? -21.267 5.090 10.717 1.00 69.25 71 THR A CA 1
ATOM 574 C C . THR A 1 71 ? -22.155 4.487 9.635 1.00 69.25 71 THR A C 1
ATOM 576 O O . THR A 1 71 ? -22.070 3.290 9.401 1.00 69.25 71 THR A O 1
ATOM 579 N N . GLU A 1 72 ? -22.938 5.284 8.906 1.00 73.62 72 GLU A N 1
ATOM 580 C CA . GLU A 1 72 ? -23.765 4.747 7.814 1.00 73.62 72 GLU A CA 1
ATOM 581 C C . GLU A 1 72 ? -22.938 4.164 6.665 1.00 73.62 72 GLU A C 1
ATOM 583 O O . GLU A 1 72 ? -23.221 3.070 6.179 1.00 73.62 72 GLU A O 1
ATOM 588 N N . LYS A 1 73 ? -21.883 4.874 6.244 1.00 74.12 73 LYS A N 1
ATOM 589 C CA . LYS A 1 73 ? -20.978 4.391 5.192 1.00 74.12 73 LYS A CA 1
ATOM 590 C C . LYS A 1 73 ? -20.255 3.122 5.635 1.00 74.12 73 LYS A C 1
ATOM 592 O O . LYS A 1 73 ? -20.103 2.204 4.837 1.00 74.12 73 LYS A O 1
ATOM 597 N N . LEU A 1 74 ? -19.872 3.058 6.910 1.00 73.06 74 LEU A N 1
ATOM 598 C CA . LEU A 1 74 ? -19.258 1.879 7.507 1.00 73.06 74 LEU A CA 1
ATOM 599 C C . LEU A 1 74 ? -20.215 0.676 7.519 1.00 73.06 74 LEU A C 1
ATOM 601 O O . LEU A 1 74 ? -19.821 -0.391 7.062 1.00 73.06 74 LEU A O 1
ATOM 605 N N . LYS A 1 75 ? -21.474 0.851 7.954 1.00 74.38 75 LYS A N 1
ATOM 606 C CA . LYS A 1 75 ? -22.496 -0.215 7.948 1.00 74.38 75 LYS A CA 1
ATOM 607 C C . LYS A 1 75 ? -22.755 -0.746 6.534 1.00 74.38 75 LYS A C 1
ATOM 609 O O . LYS A 1 75 ? -22.787 -1.958 6.337 1.00 74.38 75 LYS A O 1
ATOM 614 N N . ARG A 1 76 ? -22.852 0.139 5.531 1.00 78.44 76 ARG A N 1
ATOM 615 C CA . ARG A 1 76 ? -22.997 -0.249 4.110 1.00 78.44 76 ARG A CA 1
ATOM 616 C C . ARG A 1 76 ? -21.774 -0.995 3.567 1.00 78.44 76 ARG A C 1
ATOM 618 O O . ARG A 1 76 ? -21.920 -1.892 2.744 1.00 78.44 76 ARG A O 1
ATOM 625 N N . LEU A 1 77 ? -20.570 -0.619 3.994 1.00 76.88 77 LEU A N 1
ATOM 626 C CA . LEU A 1 77 ? -19.341 -1.294 3.578 1.00 76.88 77 LEU A CA 1
ATOM 627 C C . LEU A 1 77 ? -19.216 -2.682 4.221 1.00 76.88 77 LEU A C 1
ATOM 629 O O . LEU A 1 77 ? -18.878 -3.638 3.531 1.00 76.88 77 LEU A O 1
ATOM 633 N N . LEU A 1 78 ? -19.533 -2.795 5.514 1.00 74.94 78 LEU A N 1
ATOM 634 C CA . LEU A 1 78 ? -19.528 -4.051 6.270 1.00 74.94 78 LEU A CA 1
ATOM 635 C C . LEU A 1 78 ? -20.550 -5.048 5.729 1.00 74.94 78 LEU A C 1
ATOM 637 O O . LEU A 1 78 ? -20.189 -6.187 5.469 1.00 74.94 78 LEU A O 1
ATOM 641 N N . THR A 1 79 ? -21.786 -4.613 5.482 1.00 76.00 79 THR A N 1
ATOM 642 C CA . THR A 1 79 ? -22.830 -5.462 4.878 1.00 76.00 79 THR A CA 1
ATOM 643 C C . THR A 1 79 ? -22.440 -5.945 3.482 1.00 76.00 79 THR A C 1
ATOM 645 O O . THR A 1 79 ? -22.605 -7.123 3.182 1.00 76.00 79 THR A O 1
ATOM 648 N N . LYS A 1 80 ? -21.839 -5.089 2.643 1.00 77.50 80 LYS A N 1
ATOM 649 C CA . LYS A 1 80 ? -21.293 -5.517 1.341 1.00 77.50 80 LYS A CA 1
ATOM 650 C C . LYS A 1 80 ? -20.151 -6.522 1.483 1.00 77.50 80 LYS A C 1
ATOM 652 O O . LYS A 1 80 ? -20.156 -7.541 0.803 1.00 77.50 80 LYS A O 1
ATOM 657 N N . ALA A 1 81 ? -19.180 -6.248 2.352 1.00 72.75 81 ALA A N 1
ATOM 658 C CA . ALA A 1 81 ? -18.047 -7.144 2.579 1.00 72.75 81 ALA A CA 1
ATOM 659 C C . ALA A 1 81 ? -18.498 -8.499 3.144 1.00 72.75 81 ALA A C 1
ATOM 661 O O . ALA A 1 81 ? -17.941 -9.537 2.807 1.00 72.75 81 ALA A O 1
ATOM 662 N N . ALA A 1 82 ? -19.533 -8.499 3.972 1.00 73.06 82 ALA A N 1
ATOM 663 C CA . ALA A 1 82 ? -20.105 -9.699 4.543 1.00 73.06 82 ALA A CA 1
ATOM 664 C C . ALA A 1 82 ? -20.979 -10.496 3.584 1.00 73.06 82 ALA A C 1
AT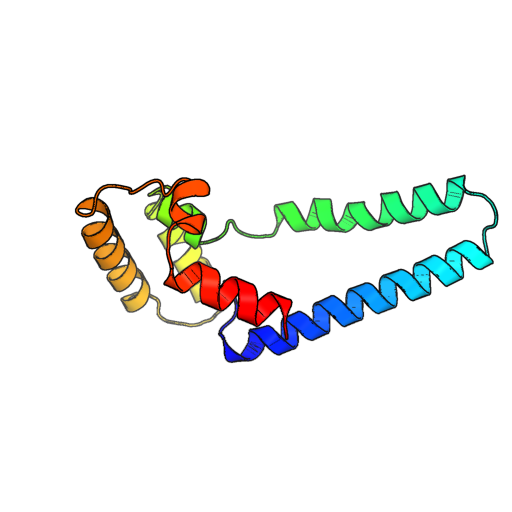OM 666 O O . ALA A 1 82 ? -20.937 -11.718 3.635 1.00 73.06 82 ALA A O 1
ATOM 667 N N . ALA A 1 83 ? -21.696 -9.833 2.673 1.00 73.94 83 ALA A N 1
ATOM 668 C CA . ALA A 1 83 ? -22.370 -10.509 1.569 1.00 73.94 83 ALA A CA 1
ATOM 669 C C . ALA A 1 83 ? -21.360 -11.267 0.691 1.00 73.94 83 ALA A C 1
ATOM 671 O O . ALA A 1 83 ? -21.629 -12.384 0.265 1.00 73.94 83 ALA A O 1
ATOM 672 N N . V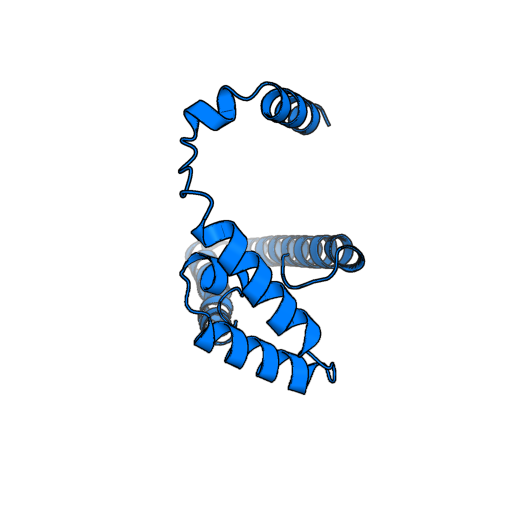AL A 1 84 ? -20.170 -10.692 0.481 1.00 73.69 84 VAL A N 1
ATOM 673 C CA . VAL A 1 84 ? -19.064 -11.358 -0.227 1.00 73.69 84 VAL A CA 1
ATOM 674 C C . VAL A 1 84 ? -18.453 -12.492 0.608 1.00 73.69 84 VAL A C 1
ATOM 676 O O . VAL A 1 84 ? -18.114 -13.536 0.063 1.00 73.69 84 VAL A O 1
ATOM 679 N N . ASN A 1 85 ? -18.336 -12.311 1.926 1.00 69.88 85 ASN A N 1
ATOM 680 C CA . ASN A 1 85 ? -17.719 -13.285 2.834 1.00 69.88 85 ASN A CA 1
ATOM 681 C C . ASN A 1 85 ? -18.699 -14.319 3.430 1.00 69.88 85 ASN A C 1
ATOM 683 O O . ASN A 1 85 ? -18.272 -15.155 4.226 1.00 69.88 85 ASN A O 1
ATOM 687 N N . GLY A 1 86 ? -19.993 -14.254 3.099 1.00 67.06 86 GLY A N 1
ATOM 688 C CA . GLY A 1 86 ? -21.037 -15.159 3.596 1.00 67.06 86 GLY A CA 1
ATOM 689 C C . GLY A 1 86 ? -21.205 -15.188 5.122 1.00 67.06 86 GLY A C 1
ATOM 690 O O . GLY A 1 86 ? -21.595 -16.220 5.662 1.00 67.06 86 GLY A O 1
ATOM 691 N N . ARG A 1 87 ? -20.869 -14.103 5.835 1.00 68.69 87 ARG A N 1
ATOM 692 C CA . ARG A 1 87 ? -20.967 -14.031 7.306 1.00 68.69 87 ARG A CA 1
ATOM 693 C C . ARG A 1 87 ? -22.091 -13.110 7.754 1.00 68.69 87 ARG A C 1
ATOM 695 O O . ARG A 1 87 ? -22.335 -12.087 7.126 1.00 68.69 87 ARG A O 1
ATOM 702 N N . ASP A 1 88 ? -22.715 -13.456 8.873 1.00 65.94 88 ASP A N 1
ATOM 703 C CA . ASP A 1 88 ? -23.656 -12.573 9.554 1.00 65.94 88 ASP A CA 1
ATOM 704 C C . ASP A 1 88 ? -22.887 -11.493 10.339 1.00 65.94 88 ASP A C 1
ATOM 706 O O . ASP A 1 88 ? -21.906 -11.790 11.022 1.00 65.94 88 ASP A O 1
ATOM 710 N N . VAL A 1 89 ? -23.281 -10.229 10.180 1.00 68.50 89 VAL A N 1
ATOM 711 C CA . VAL A 1 89 ? -22.549 -9.038 10.678 1.00 68.50 89 VAL A CA 1
ATOM 712 C C . VAL A 1 89 ? -23.312 -8.311 11.768 1.00 68.50 89 VAL A C 1
ATOM 714 O O . VAL A 1 89 ? -22.833 -7.294 12.274 1.00 68.50 89 VAL A O 1
ATOM 717 N N . GLU A 1 90 ? -24.507 -8.788 12.107 1.00 64.56 90 GLU A N 1
ATOM 718 C CA . GLU A 1 90 ? -25.424 -8.076 12.990 1.00 64.56 90 GLU A CA 1
ATOM 719 C C . GLU A 1 90 ? -24.798 -7.847 14.381 1.00 64.56 90 GLU A C 1
ATOM 721 O O . GLU A 1 90 ? -24.897 -6.754 14.946 1.00 64.56 90 GLU A O 1
ATOM 726 N N . GLU A 1 91 ? -24.039 -8.824 14.896 1.00 65.19 91 GLU A N 1
ATOM 727 C CA . GLU A 1 91 ? -23.286 -8.687 16.152 1.00 65.19 91 GLU A CA 1
ATOM 728 C C . GLU A 1 91 ? -22.126 -7.686 16.055 1.00 65.19 91 GLU A C 1
ATOM 730 O O . GLU A 1 91 ? -21.936 -6.865 16.957 1.00 65.19 91 GLU A O 1
ATOM 735 N N . ASP A 1 92 ? -21.370 -7.695 14.955 1.00 70.00 92 ASP A N 1
ATOM 736 C CA . ASP A 1 92 ? -20.245 -6.778 14.745 1.00 70.00 92 ASP A CA 1
ATOM 737 C C . ASP A 1 92 ? -20.724 -5.328 14.611 1.00 70.00 92 ASP A C 1
ATOM 739 O O . ASP A 1 92 ? -20.126 -4.411 15.180 1.00 70.00 92 ASP A O 1
ATOM 743 N N . ILE A 1 93 ? -21.844 -5.103 13.920 1.00 69.88 93 ILE A N 1
ATOM 744 C CA . ILE A 1 93 ? -22.465 -3.780 13.793 1.00 69.88 93 ILE A CA 1
ATOM 745 C C . ILE A 1 93 ? -22.936 -3.272 15.161 1.00 69.88 93 ILE A C 1
ATOM 747 O O . ILE A 1 93 ? -22.707 -2.103 15.493 1.00 69.88 93 ILE A O 1
ATOM 751 N N . ARG A 1 94 ? -23.529 -4.145 15.982 1.00 66.69 94 ARG A N 1
ATOM 752 C CA . ARG A 1 94 ? -23.970 -3.807 17.341 1.00 66.69 94 ARG A CA 1
ATOM 753 C C . ARG A 1 94 ? -22.784 -3.452 18.246 1.00 66.69 94 ARG A C 1
ATOM 755 O O . ARG A 1 94 ? -22.813 -2.432 18.934 1.00 66.69 94 ARG A O 1
ATOM 762 N N . ASN A 1 95 ? -21.706 -4.233 18.181 1.00 70.31 95 ASN A N 1
ATOM 763 C CA . ASN A 1 95 ? -20.454 -3.972 18.897 1.00 70.31 95 ASN A CA 1
ATOM 764 C C . ASN A 1 95 ? -19.810 -2.635 18.490 1.00 70.31 95 ASN A C 1
ATOM 766 O O . ASN A 1 95 ? -19.278 -1.917 19.341 1.00 70.31 95 ASN A O 1
ATOM 770 N N . LEU A 1 96 ? -19.892 -2.249 17.214 1.00 71.81 96 LEU A N 1
ATOM 771 C CA . LEU A 1 96 ? -19.385 -0.959 16.735 1.00 71.81 96 LEU A CA 1
ATOM 772 C C . LEU A 1 96 ? -20.163 0.237 17.299 1.00 71.81 96 LEU A C 1
ATOM 774 O O . LEU A 1 96 ? -19.541 1.248 17.648 1.00 71.81 96 LEU A O 1
ATOM 778 N N . ASP A 1 97 ? -21.487 0.128 17.424 1.00 69.44 97 ASP A N 1
ATOM 779 C CA . ASP A 1 97 ? -22.318 1.184 18.013 1.00 69.44 97 ASP A CA 1
ATOM 780 C C . ASP A 1 97 ? -21.998 1.367 19.513 1.00 69.44 97 ASP A C 1
ATOM 782 O O . ASP A 1 97 ? -21.803 2.503 19.960 1.00 69.44 97 ASP A O 1
ATOM 786 N N . PHE A 1 98 ? -21.778 0.276 20.262 1.00 67.25 98 PHE A N 1
ATOM 787 C CA . PHE A 1 98 ? -21.306 0.337 21.656 1.00 67.25 98 PHE A CA 1
ATOM 788 C C . PHE A 1 98 ? -19.916 0.988 21.796 1.00 67.25 98 PHE A C 1
ATOM 790 O O . PHE A 1 98 ? -19.668 1.773 22.718 1.00 67.25 98 PHE A O 1
ATOM 797 N N . LEU A 1 99 ? -18.984 0.697 20.880 1.00 68.31 99 LEU A N 1
ATOM 798 C CA . LEU A 1 99 ? -17.641 1.292 20.896 1.00 68.31 99 LEU A CA 1
ATOM 799 C C . LEU A 1 99 ? -17.655 2.792 20.575 1.00 68.31 99 LEU A C 1
ATOM 801 O O . LEU A 1 99 ? -16.824 3.537 21.107 1.00 68.31 99 LEU A O 1
ATOM 805 N N . LYS A 1 100 ? -18.575 3.243 19.715 1.00 66.81 100 LYS A N 1
ATOM 806 C CA . LYS A 1 100 ? -18.768 4.667 19.415 1.00 66.81 100 LYS A CA 1
ATOM 807 C C . LYS A 1 100 ? -19.330 5.411 20.619 1.00 66.81 100 LYS A C 1
ATOM 809 O O . LYS A 1 100 ? -18.802 6.474 20.936 1.00 66.81 100 LYS A O 1
ATOM 814 N N . ASP A 1 101 ? -20.327 4.849 21.295 1.00 64.81 101 ASP A N 1
ATOM 815 C CA . ASP A 1 101 ? -20.936 5.452 22.484 1.00 64.81 101 ASP A CA 1
ATOM 816 C C . ASP A 1 101 ? -19.894 5.662 23.600 1.00 64.81 101 ASP A C 1
ATOM 818 O O . ASP A 1 101 ? -19.690 6.769 24.107 1.00 64.81 101 ASP A O 1
ATOM 822 N N . LYS A 1 102 ? -19.065 4.638 23.843 1.00 61.81 102 LYS A N 1
ATOM 823 C CA . LYS A 1 102 ? -17.952 4.709 24.802 1.00 61.81 102 LYS A CA 1
ATOM 824 C C . LYS A 1 102 ? -16.859 5.717 24.407 1.00 61.81 102 LYS A C 1
ATOM 826 O O . LYS A 1 102 ? -16.252 6.337 25.280 1.00 61.81 102 LYS A O 1
ATOM 831 N N . LYS A 1 103 ? -16.588 5.903 23.107 1.00 58.84 103 LYS A N 1
ATOM 832 C CA . LYS A 1 103 ? -15.628 6.908 22.598 1.00 58.84 103 LYS A CA 1
ATOM 833 C C . LYS A 1 103 ? -16.197 8.327 22.549 1.00 58.84 103 LYS A C 1
ATOM 835 O O . LYS A 1 103 ? -15.418 9.269 22.637 1.00 58.84 103 LYS A O 1
ATOM 840 N N . GLY A 1 104 ? -17.510 8.486 22.392 1.00 54.69 104 GLY A N 1
ATOM 841 C CA . GLY A 1 104 ? -18.189 9.783 22.421 1.00 54.69 104 GL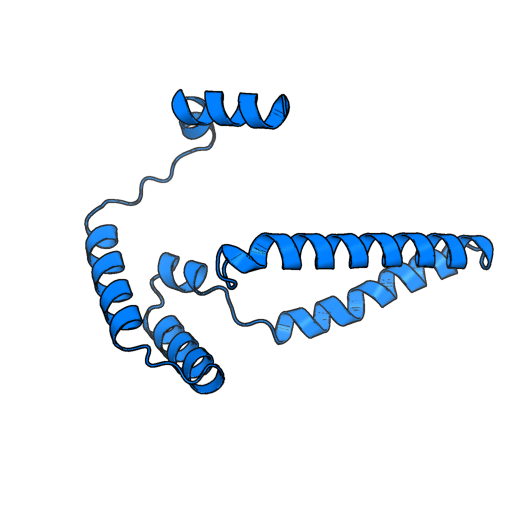Y A CA 1
ATOM 842 C C . GLY A 1 104 ? -18.128 10.435 23.801 1.00 54.69 104 GLY A C 1
ATOM 843 O O . GLY A 1 104 ? -17.973 11.649 23.891 1.00 54.69 104 GLY A O 1
ATOM 844 N N . ASN A 1 105 ? -18.144 9.619 24.859 1.00 49.28 105 ASN A N 1
ATOM 845 C CA . ASN A 1 105 ? -18.076 10.081 26.246 1.00 49.28 105 ASN A CA 1
ATOM 846 C C . ASN A 1 105 ? -16.629 10.273 26.767 1.00 49.28 105 ASN A C 1
ATOM 848 O O . ASN A 1 105 ? -16.384 10.978 27.742 1.00 49.28 105 ASN A O 1
ATOM 852 N N . GLY A 1 106 ? -15.635 9.671 26.103 1.00 51.12 106 GLY A N 1
ATOM 853 C CA . GLY A 1 106 ? -14.212 9.848 26.402 1.00 51.12 106 GLY A CA 1
ATOM 854 C C . GLY A 1 106 ? -13.578 10.887 25.481 1.00 51.12 106 GLY A C 1
ATOM 855 O O . GLY A 1 106 ? -13.094 10.531 24.408 1.00 51.12 106 GLY A O 1
ATOM 856 N N . GLY A 1 107 ? -13.571 12.158 25.896 1.00 44.81 107 GLY A N 1
ATOM 857 C CA . GLY A 1 107 ? -13.013 13.284 25.137 1.00 44.81 107 GLY A CA 1
ATOM 858 C C . GLY A 1 107 ? -11.708 12.946 24.401 1.00 44.81 107 GLY A C 1
ATOM 859 O O . GLY A 1 107 ? -10.782 12.362 24.970 1.00 44.81 107 GLY A O 1
ATOM 860 N N . LYS A 1 108 ? -11.654 13.289 23.107 1.00 50.00 108 LYS A N 1
ATOM 861 C CA . LYS A 1 108 ? -10.541 12.989 22.194 1.00 50.00 108 LYS A CA 1
ATOM 862 C C . LYS A 1 108 ? -9.225 13.548 22.747 1.00 50.00 108 LYS A C 1
ATOM 864 O O . LYS A 1 108 ? -8.916 14.717 22.553 1.00 50.00 108 LYS A O 1
ATOM 869 N N . ARG A 1 109 ? -8.420 12.706 23.398 1.00 56.88 109 ARG A N 1
ATOM 870 C CA . ARG A 1 109 ? -7.032 13.036 23.743 1.00 56.88 109 ARG A CA 1
ATOM 871 C C . ARG A 1 109 ? -6.187 12.940 22.479 1.00 56.88 109 ARG A C 1
ATOM 873 O O . ARG A 1 109 ? -5.699 11.866 22.135 1.00 56.88 109 ARG A O 1
ATOM 880 N N . THR A 1 110 ? -6.039 14.050 21.766 1.00 54.84 110 THR A N 1
ATOM 881 C CA . THR A 1 110 ? -4.965 14.234 20.783 1.00 54.84 110 THR A CA 1
ATOM 882 C C . THR A 1 110 ? -3.640 14.114 21.519 1.00 54.84 110 THR A C 1
ATOM 884 O O . THR A 1 110 ? -3.199 15.053 22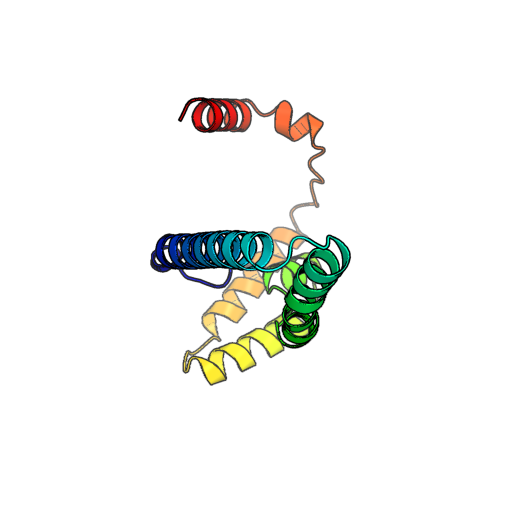.168 1.00 54.84 110 THR A O 1
ATOM 887 N N . THR A 1 111 ? -3.053 12.921 21.491 1.00 61.38 111 THR A N 1
ATOM 888 C CA . THR A 1 111 ? -1.760 12.667 22.125 1.00 61.38 111 THR A CA 1
ATOM 889 C C . THR A 1 111 ? -0.691 13.244 21.209 1.00 61.38 111 THR A C 1
ATOM 891 O O . THR A 1 111 ? -0.490 12.756 20.096 1.00 61.38 111 THR A O 1
ATOM 894 N N . THR A 1 112 ? -0.045 14.320 21.642 1.00 77.75 112 THR A N 1
ATOM 895 C CA . THR A 1 112 ? 1.046 14.940 20.881 1.00 77.75 112 THR A CA 1
ATOM 896 C C . THR A 1 112 ? 2.252 13.995 20.879 1.00 77.75 112 THR A C 1
ATOM 898 O O . THR A 1 112 ? 2.498 13.312 21.873 1.00 77.75 112 THR A O 1
ATOM 901 N N . LEU A 1 113 ? 3.039 13.943 19.796 1.00 71.56 113 LEU A N 1
ATOM 902 C CA . LEU A 1 113 ? 4.201 13.037 19.676 1.00 71.56 113 LEU A CA 1
ATOM 903 C C . LEU A 1 113 ? 5.161 13.126 20.880 1.00 71.56 113 LEU A C 1
ATOM 905 O O . LEU A 1 113 ? 5.699 12.117 21.333 1.00 71.56 113 LEU A O 1
ATOM 909 N N . PHE A 1 114 ? 5.310 14.323 21.451 1.00 73.62 114 PHE A N 1
ATOM 910 C CA . PHE A 1 114 ? 6.120 14.556 22.646 1.00 73.62 114 PHE A CA 1
ATOM 911 C C . PHE A 1 114 ? 5.537 13.906 23.914 1.00 73.62 114 PHE A C 1
ATOM 913 O O . PHE A 1 114 ? 6.273 13.401 24.761 1.00 73.62 114 PHE A O 1
ATOM 920 N N . GLU A 1 115 ? 4.210 13.841 24.037 1.00 74.88 115 GLU A N 1
ATOM 921 C CA . GLU A 1 115 ? 3.546 13.128 25.133 1.00 74.88 115 GLU A CA 1
ATOM 922 C C . GLU A 1 115 ? 3.703 11.614 25.000 1.00 74.88 115 GLU A C 1
ATOM 924 O O . GLU A 1 115 ? 3.893 10.926 26.004 1.00 74.88 115 GLU A O 1
ATOM 929 N N . VAL A 1 116 ? 3.700 11.094 23.769 1.00 73.56 116 VAL A N 1
ATOM 930 C CA . VAL A 1 116 ? 3.961 9.672 23.498 1.00 73.56 116 VAL A CA 1
ATOM 931 C C . VAL A 1 116 ? 5.388 9.295 23.911 1.00 73.56 116 VAL A C 1
ATOM 933 O O . VAL A 1 116 ? 5.584 8.255 24.541 1.00 73.56 116 VAL A O 1
ATOM 936 N N . LEU A 1 117 ? 6.374 10.161 23.649 1.00 73.25 117 LEU A N 1
ATOM 937 C CA . LEU A 1 117 ? 7.764 9.973 24.095 1.00 73.25 117 LEU A CA 1
ATOM 938 C C . LEU A 1 117 ? 7.916 10.029 25.622 1.00 73.25 117 LEU A C 1
ATOM 940 O O . LEU A 1 117 ? 8.746 9.319 26.197 1.00 73.25 117 LEU A O 1
ATOM 944 N N . LYS A 1 118 ? 7.089 10.832 26.297 1.00 77.12 118 LYS A N 1
ATOM 945 C CA . LYS A 1 118 ? 7.068 10.938 27.763 1.00 77.12 118 LYS A CA 1
ATOM 946 C C . LYS A 1 118 ? 6.483 9.686 28.438 1.00 77.12 118 LYS A C 1
ATOM 948 O O . LYS A 1 118 ? 6.731 9.451 29.623 1.00 77.12 118 LYS A O 1
ATOM 953 N N . MET A 1 119 ? 5.755 8.834 27.709 1.00 78.56 119 MET A N 1
ATOM 954 C CA . MET A 1 119 ? 5.209 7.586 28.248 1.00 78.56 119 MET A CA 1
ATOM 955 C C . MET A 1 119 ? 6.293 6.509 28.427 1.00 78.56 119 MET A C 1
ATOM 957 O O . MET A 1 119 ? 6.727 5.845 27.486 1.00 78.56 119 MET A O 1
ATOM 961 N N . SER A 1 120 ? 6.654 6.252 29.688 1.00 67.50 120 SER A N 1
ATOM 962 C CA . SER A 1 120 ? 7.666 5.261 30.100 1.00 67.50 120 SER A CA 1
ATOM 963 C C . SER A 1 120 ? 7.468 3.856 29.497 1.00 67.50 120 SER A C 1
ATOM 965 O O . SER A 1 120 ? 8.435 3.205 29.101 1.00 67.50 120 SER A O 1
ATOM 967 N N . LYS A 1 121 ? 6.218 3.388 29.361 1.00 75.88 121 LYS A N 1
ATOM 968 C CA . LYS A 1 121 ? 5.912 2.056 28.801 1.00 75.88 121 LYS A CA 1
ATOM 969 C C . LYS A 1 121 ? 6.201 1.952 27.296 1.00 75.88 121 LYS A C 1
ATOM 971 O O . LYS A 1 121 ? 6.694 0.918 26.853 1.00 75.88 121 LYS A O 1
ATOM 976 N N . MET A 1 122 ? 5.924 3.006 26.525 1.00 74.25 122 MET A N 1
ATOM 977 C CA . MET A 1 122 ? 6.155 3.033 25.072 1.00 74.25 122 MET A CA 1
ATOM 978 C C . MET A 1 122 ? 7.646 3.133 24.757 1.00 74.25 122 MET A C 1
ATOM 980 O O . MET A 1 122 ? 8.135 2.421 23.885 1.00 74.25 122 MET A O 1
ATOM 984 N N . ARG A 1 123 ? 8.389 3.920 25.545 1.00 80.19 123 ARG A N 1
ATOM 985 C CA . ARG A 1 123 ? 9.845 4.033 25.423 1.00 80.19 123 ARG A CA 1
ATOM 986 C C . ARG A 1 123 ? 10.557 2.687 25.598 1.00 80.19 123 ARG A C 1
ATOM 988 O O . ARG A 1 123 ? 11.441 2.363 24.818 1.00 80.19 123 ARG A O 1
ATOM 995 N N . LYS A 1 124 ? 10.153 1.872 26.580 1.00 78.25 124 LYS A N 1
ATOM 996 C CA . LYS A 1 124 ? 10.738 0.530 26.785 1.00 78.25 124 LYS A CA 1
ATOM 997 C C . LYS A 1 124 ? 10.498 -0.405 25.595 1.00 78.25 124 LYS A C 1
ATOM 999 O O . LYS A 1 124 ? 11.404 -1.128 25.205 1.00 78.25 124 LYS A O 1
ATOM 1004 N N . ARG A 1 125 ? 9.300 -0.367 24.999 1.00 78.12 125 ARG A N 1
ATOM 1005 C CA . ARG A 1 125 ? 8.980 -1.156 23.795 1.00 78.12 125 ARG A CA 1
ATOM 1006 C C . ARG A 1 125 ? 9.735 -0.667 22.565 1.00 78.12 125 ARG A C 1
ATOM 1008 O O . ARG A 1 125 ? 10.201 -1.494 21.796 1.00 78.12 125 ARG A O 1
ATOM 1015 N N . PHE A 1 126 ? 9.884 0.649 22.418 1.00 81.56 126 PHE A N 1
ATOM 1016 C CA . PHE A 1 126 ? 10.709 1.244 21.372 1.00 81.56 126 PHE A CA 1
ATOM 1017 C C . PHE A 1 126 ? 12.150 0.733 21.456 1.00 81.56 126 PHE A C 1
ATOM 1019 O O . PHE A 1 126 ? 12.661 0.208 20.477 1.00 81.56 126 PHE A O 1
ATOM 1026 N N . PHE A 1 127 ? 12.769 0.780 22.641 1.00 82.56 127 PHE A N 1
ATOM 1027 C CA . PHE A 1 127 ? 14.116 0.233 22.817 1.00 82.56 127 PHE A CA 1
ATOM 1028 C C . PHE A 1 127 ? 14.180 -1.271 22.542 1.00 82.56 127 PHE A C 1
ATOM 1030 O O . PHE A 1 127 ? 15.097 -1.711 21.864 1.00 82.56 127 PHE A O 1
ATOM 1037 N N . ASN A 1 128 ? 13.189 -2.052 22.977 1.00 81.69 128 ASN A N 1
ATOM 1038 C CA . ASN A 1 128 ? 13.165 -3.486 22.691 1.00 81.69 128 ASN A CA 1
ATOM 1039 C C . ASN A 1 128 ? 13.063 -3.804 21.187 1.00 81.69 128 ASN A C 1
ATOM 1041 O O . ASN A 1 128 ? 13.593 -4.813 20.760 1.00 81.69 128 ASN A O 1
ATOM 1045 N N . MET A 1 129 ? 12.403 -2.954 20.393 1.00 79.75 129 MET A N 1
ATOM 1046 C CA . MET A 1 129 ? 12.326 -3.105 18.932 1.00 79.75 129 MET A CA 1
ATOM 1047 C C . MET A 1 129 ? 13.588 -2.634 18.203 1.00 79.75 129 MET A C 1
ATOM 1049 O O . MET A 1 129 ? 13.852 -3.103 17.110 1.00 79.75 129 MET A O 1
ATOM 1053 N N . VAL A 1 130 ? 14.337 -1.682 18.765 1.00 77.50 130 VAL A N 1
ATOM 1054 C CA . VAL A 1 130 ? 15.601 -1.201 18.175 1.00 77.50 130 VAL A CA 1
ATOM 1055 C C . VAL A 1 130 ? 16.747 -2.185 18.431 1.00 77.50 130 VAL A C 1
ATOM 1057 O O . VAL A 1 130 ? 17.695 -2.237 17.657 1.00 77.50 130 VAL A O 1
ATOM 1060 N N . TYR A 1 131 ? 16.664 -2.947 19.521 1.00 70.44 131 TYR A N 1
ATOM 1061 C CA . TYR A 1 131 ? 17.680 -3.916 19.935 1.00 70.44 131 TYR A CA 1
ATOM 1062 C C . TYR A 1 131 ? 17.389 -5.368 19.510 1.00 70.44 131 TYR A C 1
ATOM 1064 O O . TYR A 1 131 ? 18.191 -6.244 19.834 1.00 70.44 131 TYR A O 1
ATOM 1072 N N . GLN A 1 132 ? 16.270 -5.629 18.827 1.00 50.88 132 GLN A N 1
ATOM 1073 C CA . GLN A 1 132 ? 15.870 -6.948 18.319 1.00 50.88 132 GLN A CA 1
ATOM 1074 C C . GLN A 1 132 ? 15.959 -6.977 16.794 1.00 50.88 132 GLN A C 1
ATOM 1076 O O . GLN A 1 132 ? 16.383 -8.028 16.269 1.00 50.88 132 GLN A O 1
#